Protein AF-A0A1H7T4R5-F1 (afdb_monomer)

Foldseek 3Di:
DKDFDALPDCLLVDPQNVVPVVSSVVQSVQRVDPQKGWIADPVSQWIWIDRAPDAIEIGGHPPDDLVVLLVVLVVVVVVCVVGDHLYYDYPPVNRVSSVVSCCVPPVDDHDYD

Nearest PDB structures (foldseek):
  7n1l-assembly8_O  TM=5.965E-01  e=1.352E-02  Brucella abortus 2308
  1zuw-assembly2_B-2  TM=4.944E-01  e=5.956E+00  Bacillus subtilis
  4dfw-assembly1_A  TM=4.094E-01  e=6.346E+00  Homo sapiens
  8xbd-assembly2_A  TM=2.852E-01  e=2.301E+00  uncultured bacterium
  4j7b-assembly2_E  TM=4.427E-01  e=9.285E+00  Danio rerio

Sequence (113 aa):
MLQKFGVNDQVLRQNMFMADEVQYNLIHRICESERSTCLKASNETMIFAQTEGHNAWLWISKELAAEPKNKLLQELLEFLKGNELPGISGDRKTVEHFVRYTQRLIGLNLSLI

Solvent-accessible surface area (backbone atoms only — not comparable to full-atom values): 6597 Å² total; per-residue (Å²): 110,78,39,79,58,56,78,84,42,65,70,71,70,32,65,88,44,52,74,43,59,73,60,44,58,51,49,49,57,36,47,70,39,94,65,35,52,34,37,27,34,80,83,67,48,31,42,36,37,26,36,79,95,42,57,25,39,41,48,59,50,84,87,60,53,71,69,65,50,51,53,54,52,49,56,49,50,62,70,41,64,93,56,85,73,74,28,63,39,54,52,69,70,48,44,54,50,50,50,59,52,45,42,74,73,65,73,57,91,76,61,83,113

Radius of gyration: 13.08 Å; Cα contacts (8 Å, |Δi|>4): 153; chains: 1; bounding box: 33×27×33 Å

pLDDT: mean 76.87, std 10.76, range [42.16, 89.44]

Secondary structure (DSSP, 8-state):
-EEE--TT-GGGGSHHHHTSHHHHHHHHHHHTSTTEEEEEETTSSEEEEEETTSPEEEEE-TTS-HHHHHHHHHHHHHHHTTS----EEE-HHHHHHHHHHHHHHH---PPP-

Structure (mmCIF, N/CA/C/O backbone):
data_AF-A0A1H7T4R5-F1
#
_entry.id   AF-A0A1H7T4R5-F1
#
loop_
_atom_site.group_PDB
_atom_site.id
_atom_site.type_symbol
_atom_site.label_atom_id
_atom_site.label_alt_id
_atom_site.label_comp_id
_atom_site.label_asym_id
_atom_site.label_entity_id
_atom_site.label_seq_id
_atom_site.pdbx_PDB_ins_code
_atom_site.Cartn_x
_atom_site.Cartn_y
_atom_site.Cartn_z
_atom_site.occupancy
_atom_site.B_iso_or_equiv
_atom_site.auth_seq_id
_atom_site.auth_comp_id
_atom_site.auth_asym_id
_atom_site.auth_atom_id
_atom_site.pdbx_PDB_model_num
ATOM 1 N N . MET A 1 1 ? 4.416 12.697 -0.872 1.00 80.69 1 MET A N 1
ATOM 2 C CA . MET A 1 1 ? 3.119 13.087 -0.282 1.00 80.69 1 MET A CA 1
ATOM 3 C C . MET A 1 1 ? 2.106 11.977 -0.497 1.00 80.69 1 MET A C 1
ATOM 5 O O . MET A 1 1 ? 1.794 11.648 -1.642 1.00 80.69 1 MET A O 1
ATOM 9 N N . LEU A 1 2 ? 1.595 11.419 0.600 1.00 83.62 2 LEU A N 1
ATOM 10 C CA . LEU A 1 2 ? 0.507 10.442 0.597 1.00 83.62 2 LEU A CA 1
ATOM 11 C C . LEU A 1 2 ? -0.854 11.139 0.632 1.00 83.62 2 LEU A C 1
ATOM 13 O O . LEU A 1 2 ? -1.040 12.134 1.330 1.00 83.62 2 LEU A O 1
ATOM 17 N N . GLN A 1 3 ? -1.804 10.608 -0.126 1.00 86.00 3 GLN A N 1
ATOM 18 C CA . GLN A 1 3 ? -3.168 11.109 -0.238 1.00 86.00 3 GLN A CA 1
ATOM 19 C C . GLN A 1 3 ? -4.147 9.972 0.022 1.00 86.00 3 GLN A C 1
ATOM 21 O O . GLN A 1 3 ? -3.916 8.844 -0.404 1.00 86.00 3 GLN A O 1
ATOM 26 N N . LYS A 1 4 ? -5.256 10.261 0.703 1.00 84.94 4 LYS A N 1
ATOM 27 C CA . LYS A 1 4 ? -6.344 9.289 0.837 1.00 84.94 4 LYS A CA 1
ATOM 28 C C . LYS A 1 4 ? -7.057 9.131 -0.502 1.00 84.94 4 LYS A C 1
ATOM 30 O O . LYS A 1 4 ? -7.250 10.117 -1.210 1.00 84.94 4 LYS A O 1
ATOM 35 N N . PHE A 1 5 ? -7.459 7.909 -0.824 1.00 84.19 5 PHE A N 1
ATOM 36 C CA . PHE A 1 5 ? -8.275 7.617 -2.000 1.00 84.19 5 PHE A CA 1
ATOM 37 C C . PHE A 1 5 ? -9.435 6.690 -1.628 1.00 84.19 5 PHE A C 1
ATOM 39 O O . PHE A 1 5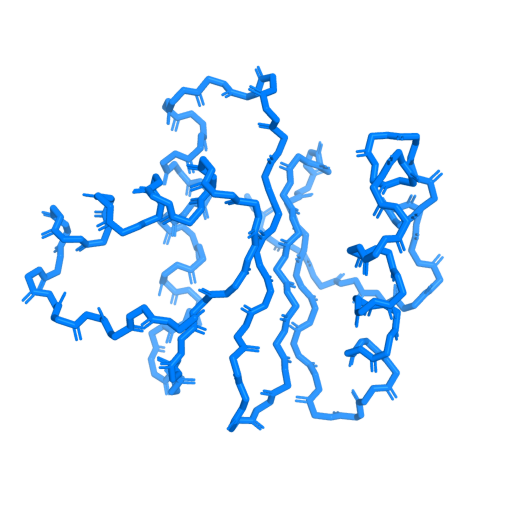 ? -9.423 6.074 -0.564 1.00 84.19 5 PHE A O 1
ATOM 46 N N . GLY A 1 6 ? -10.447 6.619 -2.491 1.00 78.19 6 GLY A N 1
ATOM 47 C CA . GLY A 1 6 ? -11.618 5.759 -2.306 1.00 78.19 6 GLY A CA 1
ATOM 48 C C . GLY A 1 6 ? -11.830 4.795 -3.471 1.00 78.19 6 GLY A C 1
ATOM 49 O O . GLY A 1 6 ? -11.100 4.824 -4.459 1.00 78.19 6 GLY A O 1
ATOM 50 N N . VAL A 1 7 ? -12.883 3.981 -3.380 1.00 71.50 7 VAL A N 1
ATOM 51 C CA . VAL A 1 7 ? -13.231 2.928 -4.361 1.00 71.50 7 VAL A CA 1
ATOM 52 C C . VAL A 1 7 ? -13.381 3.419 -5.810 1.00 71.50 7 VAL A C 1
ATOM 54 O O . VAL A 1 7 ? -13.163 2.662 -6.748 1.00 71.50 7 VAL A O 1
ATOM 57 N N . ASN A 1 8 ? -13.702 4.699 -6.014 1.00 70.62 8 ASN A N 1
ATOM 58 C CA . ASN A 1 8 ? -13.899 5.295 -7.340 1.00 70.62 8 ASN A CA 1
ATOM 59 C C . ASN A 1 8 ? -12.668 6.039 -7.887 1.00 70.62 8 ASN A C 1
ATOM 61 O O . ASN A 1 8 ? -12.772 6.718 -8.909 1.00 70.62 8 ASN A O 1
ATOM 65 N N . ASP A 1 9 ? -11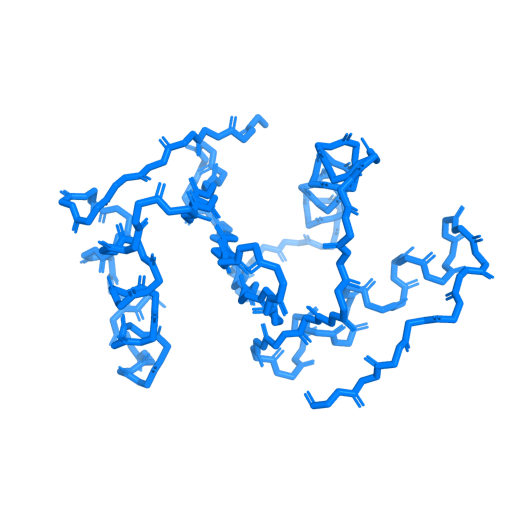.519 5.952 -7.216 1.00 80.44 9 ASP A N 1
ATOM 66 C CA . ASP A 1 9 ? -10.318 6.684 -7.615 1.00 80.44 9 ASP A CA 1
ATOM 67 C C . ASP A 1 9 ? -9.700 6.133 -8.916 1.00 80.44 9 ASP A C 1
ATOM 69 O O . ASP A 1 9 ? -9.706 4.929 -9.186 1.00 80.44 9 ASP A O 1
ATOM 73 N N . GLN A 1 10 ? -9.150 7.031 -9.736 1.00 78.00 10 GLN A N 1
ATOM 74 C CA . GLN A 1 10 ? -8.533 6.693 -11.020 1.00 78.00 10 GLN A CA 1
ATOM 75 C C . GLN A 1 10 ? -7.283 5.819 -10.873 1.00 78.00 10 GLN A C 1
ATOM 77 O O . GLN A 1 10 ? -6.991 5.050 -11.787 1.00 78.00 10 GLN A O 1
ATOM 82 N N . VAL A 1 11 ? -6.595 5.867 -9.726 1.00 74.50 11 VAL A N 1
ATOM 83 C CA . VAL A 1 11 ? -5.415 5.033 -9.448 1.00 74.50 11 VAL A CA 1
ATOM 84 C C . VAL A 1 11 ? -5.734 3.539 -9.578 1.00 74.50 11 VAL A C 1
ATOM 86 O O . VAL A 1 11 ? -4.925 2.769 -10.088 1.00 74.50 11 VAL A O 1
ATOM 89 N N . LEU A 1 12 ? -6.957 3.138 -9.208 1.00 71.38 12 LEU A N 1
ATOM 90 C CA . LEU A 1 12 ? -7.421 1.755 -9.309 1.00 71.38 12 LEU A CA 1
ATOM 91 C C . LEU A 1 12 ? -7.732 1.349 -10.755 1.00 71.38 12 LEU A C 1
ATOM 93 O O . LEU A 1 12 ? -7.797 0.168 -11.063 1.00 71.38 12 LEU A O 1
ATOM 97 N N . ARG A 1 13 ? -7.916 2.309 -11.664 1.00 71.81 13 ARG A N 1
ATOM 98 C CA . ARG A 1 13 ? -8.227 2.055 -13.079 1.00 71.81 13 ARG A CA 1
ATOM 99 C C . ARG A 1 13 ? -6.983 2.040 -13.966 1.00 71.81 13 ARG A C 1
ATOM 101 O O . ARG A 1 13 ? -7.107 1.882 -15.178 1.00 71.81 13 ARG A O 1
ATOM 108 N N . GLN A 1 14 ? -5.793 2.228 -13.399 1.00 71.50 14 GLN A N 1
ATOM 109 C CA . GLN A 1 14 ? -4.559 2.241 -14.174 1.00 71.50 14 GLN A CA 1
ATOM 110 C C . GLN A 1 14 ? -4.175 0.840 -14.639 1.00 71.50 14 GLN A C 1
ATOM 112 O O . GLN A 1 14 ? -4.229 -0.121 -13.875 1.00 71.50 14 GLN A O 1
ATOM 117 N N . ASN A 1 15 ? -3.688 0.739 -15.878 1.00 67.00 15 ASN A N 1
ATOM 118 C CA . ASN A 1 15 ? -3.235 -0.529 -16.458 1.00 67.00 15 ASN A CA 1
ATOM 119 C C . ASN A 1 15 ? -2.141 -1.205 -15.619 1.00 67.00 15 ASN A C 1
ATOM 121 O O . ASN A 1 15 ? -2.115 -2.426 -15.527 1.00 67.00 15 ASN A O 1
ATOM 125 N N . MET A 1 16 ? -1.268 -0.425 -14.970 1.00 66.50 16 MET A N 1
ATOM 126 C CA . MET A 1 16 ? -0.226 -0.957 -14.083 1.00 66.50 16 MET A CA 1
ATOM 127 C C . MET A 1 16 ? -0.791 -1.673 -12.851 1.00 66.50 16 MET A C 1
ATOM 129 O O . MET A 1 16 ? -0.128 -2.553 -12.308 1.00 66.50 16 MET A O 1
ATOM 133 N N . PHE A 1 17 ? -1.997 -1.298 -12.421 1.00 65.12 17 PHE A N 1
ATOM 134 C CA . PHE A 1 17 ? -2.694 -1.894 -11.288 1.00 65.12 17 PHE A CA 1
ATOM 135 C C . PHE A 1 17 ? -3.657 -3.010 -11.733 1.00 65.12 17 PHE A C 1
ATOM 137 O O . PHE A 1 17 ? -3.697 -4.075 -11.127 1.00 65.12 17 PHE A O 1
ATOM 144 N N . MET A 1 18 ? -4.362 -2.809 -12.852 1.00 66.75 18 MET A N 1
ATOM 145 C CA . MET A 1 18 ? -5.263 -3.798 -13.466 1.00 66.75 18 MET A CA 1
ATOM 146 C C . MET A 1 18 ? -4.534 -5.026 -14.030 1.00 66.75 18 MET A C 1
ATOM 148 O O . MET A 1 18 ? -5.143 -6.082 -14.164 1.00 66.75 18 MET A O 1
ATOM 152 N N . ALA A 1 19 ? -3.242 -4.910 -14.355 1.00 64.00 19 ALA A N 1
ATOM 153 C CA . ALA A 1 19 ? -2.444 -6.026 -14.864 1.00 64.00 19 ALA A CA 1
ATOM 154 C C . ALA A 1 19 ? -2.312 -7.195 -13.866 1.00 64.00 19 ALA A C 1
ATOM 156 O O . ALA A 1 19 ? -2.010 -8.310 -14.284 1.00 64.00 19 ALA A O 1
ATOM 157 N N . ASP A 1 20 ? -2.551 -6.956 -12.572 1.00 63.00 20 ASP A N 1
ATOM 158 C CA . ASP A 1 20 ? -2.530 -7.965 -11.513 1.00 63.00 20 ASP A CA 1
ATOM 159 C C . ASP A 1 20 ? -3.944 -8.091 -10.876 1.00 63.00 20 ASP A C 1
ATOM 161 O O . ASP A 1 20 ? -4.209 -7.571 -9.788 1.00 63.00 20 ASP A O 1
ATOM 165 N N . GLU A 1 21 ? -4.867 -8.804 -11.544 1.00 56.97 21 GLU A N 1
ATOM 166 C CA . GLU A 1 21 ? -6.306 -8.918 -11.186 1.00 56.97 21 GLU A CA 1
ATOM 167 C C . GLU A 1 21 ? -6.588 -9.329 -9.724 1.00 56.97 21 GLU A C 1
ATOM 169 O O . GLU A 1 21 ? -7.579 -8.911 -9.119 1.00 56.97 21 GLU A O 1
ATOM 174 N N . VAL A 1 22 ? -5.714 -10.140 -9.120 1.00 63.19 22 VAL A N 1
ATOM 175 C CA . VAL A 1 22 ? -5.860 -10.582 -7.720 1.00 63.19 22 VAL A CA 1
ATOM 176 C C . VAL A 1 22 ? -5.686 -9.411 -6.748 1.00 63.19 22 VAL A C 1
ATOM 178 O O . VAL A 1 22 ? -6.414 -9.307 -5.760 1.00 63.19 22 VAL A O 1
ATOM 181 N N . GLN A 1 23 ? -4.752 -8.505 -7.040 1.00 66.00 23 GLN A N 1
ATOM 182 C CA . GLN A 1 23 ? -4.465 -7.344 -6.195 1.00 66.00 23 GLN A CA 1
ATOM 183 C C . GLN A 1 23 ? -5.586 -6.308 -6.300 1.00 66.00 23 GLN A C 1
ATOM 185 O O . GLN A 1 23 ? -5.981 -5.708 -5.300 1.00 66.00 23 GLN A O 1
ATOM 190 N N . TYR A 1 24 ? -6.149 -6.168 -7.501 1.00 65.62 24 TYR A N 1
ATOM 191 C CA . TYR A 1 24 ? -7.284 -5.297 -7.777 1.00 65.62 24 TYR A CA 1
ATOM 192 C C . TYR A 1 24 ? -8.510 -5.653 -6.927 1.00 65.62 24 TYR A C 1
ATOM 194 O O . TYR A 1 24 ? -9.051 -4.805 -6.213 1.00 65.62 24 TYR A O 1
ATOM 202 N N . ASN A 1 25 ? -8.904 -6.928 -6.933 1.00 68.94 25 ASN A N 1
ATOM 203 C CA . ASN A 1 25 ? -10.086 -7.386 -6.203 1.00 68.94 25 ASN A CA 1
ATOM 204 C C . ASN A 1 25 ? -9.947 -7.226 -4.682 1.00 68.94 25 ASN A C 1
ATOM 206 O O . ASN A 1 25 ? -10.933 -6.954 -3.994 1.00 68.94 25 ASN A O 1
ATOM 210 N N . LEU A 1 26 ? -8.735 -7.383 -4.145 1.00 74.25 26 LEU A N 1
ATOM 211 C CA . LEU A 1 26 ? -8.488 -7.262 -2.710 1.00 74.25 26 LEU A CA 1
ATOM 212 C C . LEU A 1 26 ? -8.520 -5.800 -2.243 1.00 74.25 26 LEU A C 1
ATOM 214 O O . LEU A 1 26 ? -9.156 -5.503 -1.234 1.00 74.25 26 LEU A O 1
ATOM 218 N N . ILE A 1 27 ? -7.907 -4.876 -2.992 1.00 76.38 27 ILE A N 1
ATOM 219 C CA . ILE A 1 27 ? -7.936 -3.448 -2.638 1.00 76.38 27 ILE A CA 1
ATOM 220 C C . ILE A 1 27 ? -9.350 -2.879 -2.753 1.00 76.38 27 ILE A C 1
ATOM 222 O O . ILE A 1 27 ? -9.753 -2.111 -1.882 1.00 76.38 27 ILE A O 1
ATOM 226 N N . HIS A 1 28 ? -10.127 -3.295 -3.760 1.00 72.25 28 HIS A N 1
ATOM 227 C CA . HIS A 1 28 ? -11.525 -2.876 -3.879 1.00 72.25 28 HIS A CA 1
ATOM 228 C C . HIS A 1 28 ? -12.328 -3.258 -2.626 1.00 72.25 28 HIS A C 1
ATOM 230 O O . HIS A 1 28 ? -13.022 -2.417 -2.062 1.00 72.25 28 HIS A O 1
ATOM 236 N N . ARG A 1 29 ? -12.151 -4.489 -2.120 1.00 72.31 29 ARG A N 1
ATOM 237 C CA . ARG A 1 29 ? -12.802 -4.957 -0.882 1.00 72.31 29 ARG A CA 1
ATOM 238 C C . ARG A 1 29 ? -12.329 -4.224 0.368 1.00 72.31 29 ARG A C 1
ATOM 240 O O . ARG A 1 29 ? -13.142 -3.938 1.240 1.00 72.31 29 ARG A O 1
ATOM 247 N N . ILE A 1 30 ? -11.031 -3.932 0.479 1.00 77.25 30 ILE A N 1
ATOM 248 C CA . ILE A 1 30 ? -10.511 -3.175 1.624 1.00 77.25 30 ILE A CA 1
ATOM 249 C C . ILE A 1 30 ? -11.124 -1.778 1.625 1.00 77.25 30 ILE A C 1
ATOM 251 O O . ILE A 1 30 ? -11.667 -1.379 2.646 1.00 77.25 30 ILE A O 1
ATOM 255 N N . CYS A 1 31 ? -11.108 -1.065 0.496 1.00 76.19 31 CYS A N 1
ATOM 256 C CA . CYS A 1 31 ? -11.619 0.306 0.442 1.00 76.19 31 CYS A CA 1
ATOM 257 C C . CYS A 1 31 ? -13.153 0.413 0.566 1.00 76.19 31 CYS A C 1
ATOM 259 O O . CYS A 1 31 ? -13.653 1.506 0.822 1.00 76.19 31 CYS A O 1
ATOM 261 N N . GLU A 1 32 ? -13.903 -0.685 0.420 1.00 75.00 32 GLU A N 1
ATOM 262 C CA . GLU A 1 32 ? -15.337 -0.749 0.754 1.00 75.00 32 GLU A CA 1
ATOM 263 C C . GLU A 1 32 ? -15.607 -0.811 2.269 1.00 75.00 32 GLU A C 1
ATOM 265 O O . GLU A 1 32 ? -16.721 -0.535 2.708 1.00 75.00 32 GLU A O 1
ATOM 270 N N . SER A 1 33 ? -14.607 -1.158 3.085 1.00 74.12 33 SER A N 1
ATOM 271 C CA . SER A 1 33 ? -14.753 -1.231 4.541 1.00 74.12 33 SER A CA 1
ATOM 272 C C . SER A 1 33 ? -14.692 0.154 5.189 1.00 74.12 33 SER A C 1
ATOM 274 O O . SER A 1 33 ? -13.758 0.923 4.955 1.00 74.12 33 SER A O 1
ATOM 276 N N . GLU A 1 34 ? -15.640 0.456 6.082 1.00 66.69 34 GLU A N 1
ATOM 277 C CA . GLU A 1 34 ? -15.721 1.743 6.797 1.00 66.69 34 GLU A CA 1
ATOM 278 C C . GLU A 1 34 ? -14.514 2.022 7.712 1.00 66.69 34 GLU A C 1
ATOM 280 O O . GLU A 1 34 ? -14.228 3.175 8.027 1.0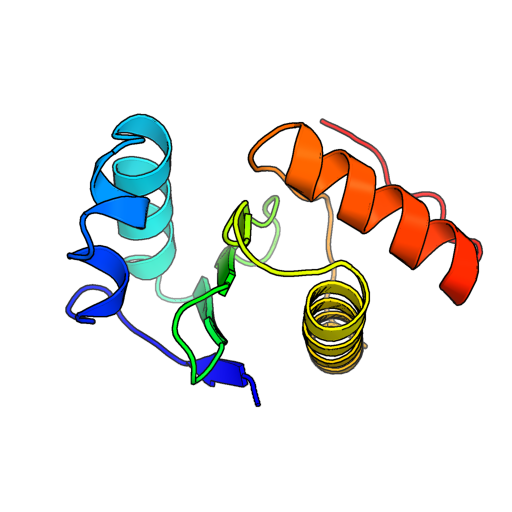0 66.69 34 GLU A O 1
ATOM 285 N N . ARG A 1 35 ? -13.776 0.978 8.119 1.00 74.56 35 ARG A N 1
ATOM 286 C CA . ARG A 1 35 ? -12.552 1.080 8.940 1.00 74.56 35 ARG A CA 1
ATOM 287 C C . ARG A 1 35 ? -11.273 0.913 8.123 1.00 74.56 35 ARG A C 1
ATOM 289 O O . ARG A 1 35 ? -10.239 0.492 8.647 1.00 74.56 35 ARG A O 1
ATOM 296 N N . SER A 1 36 ? -11.346 1.171 6.820 1.00 81.56 36 SER A N 1
ATOM 297 C CA . SER A 1 36 ? -10.187 1.064 5.946 1.00 81.56 36 SER A CA 1
ATOM 298 C C . SER A 1 36 ? -9.393 2.361 5.852 1.00 81.56 36 SER A C 1
ATOM 300 O O . SER A 1 36 ? -9.924 3.469 5.796 1.00 81.56 36 SER A O 1
ATOM 302 N N . THR A 1 37 ? -8.077 2.208 5.810 1.00 84.81 37 THR A N 1
ATOM 303 C CA . THR A 1 37 ? -7.131 3.260 5.470 1.00 84.81 37 THR A CA 1
ATOM 304 C C . THR A 1 37 ? -6.575 2.955 4.086 1.00 84.81 37 THR A C 1
ATOM 306 O O . THR A 1 37 ? -5.704 2.100 3.937 1.00 84.81 37 THR A O 1
ATOM 309 N N . CYS A 1 38 ? -7.084 3.665 3.079 1.00 88.19 38 CYS A N 1
ATOM 310 C CA . CYS A 1 38 ? -6.602 3.615 1.701 1.00 88.19 38 CYS A CA 1
ATOM 311 C C . CYS A 1 38 ? -5.782 4.883 1.392 1.00 88.19 38 CYS A C 1
ATOM 313 O O . CYS A 1 38 ? -6.307 5.999 1.400 1.00 88.19 38 CYS A O 1
ATOM 315 N N . LEU A 1 39 ? -4.479 4.716 1.149 1.00 87.81 39 LEU A N 1
ATOM 316 C CA . LEU A 1 39 ? -3.513 5.770 0.831 1.00 87.81 39 LEU A CA 1
ATOM 317 C C . LEU A 1 39 ? -2.833 5.508 -0.511 1.00 87.81 39 LEU A C 1
ATOM 319 O O . LEU A 1 39 ? -2.401 4.395 -0.794 1.00 87.81 39 LEU A O 1
ATOM 323 N N . LYS A 1 40 ? -2.660 6.551 -1.313 1.00 89.44 40 LYS A N 1
ATOM 324 C CA . LYS A 1 40 ? -1.883 6.521 -2.548 1.00 89.44 40 LYS A CA 1
ATOM 325 C C . LYS A 1 40 ? -0.784 7.568 -2.517 1.00 89.44 40 LYS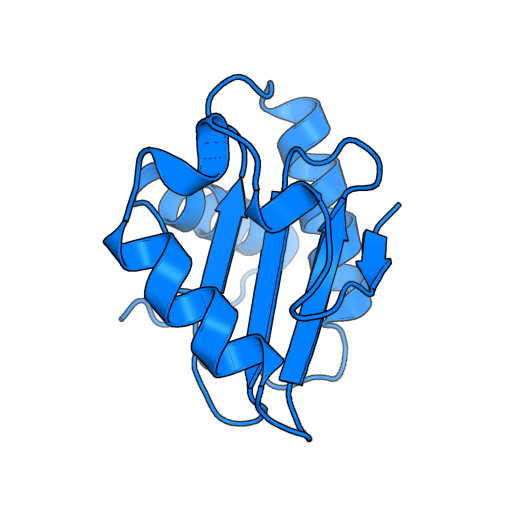 A C 1
ATOM 327 O O . LYS A 1 40 ? -0.931 8.619 -1.893 1.00 89.44 40 LYS A O 1
ATOM 332 N N . ALA A 1 41 ? 0.313 7.306 -3.213 1.00 87.56 41 ALA A N 1
ATOM 333 C CA . ALA A 1 41 ? 1.265 8.362 -3.521 1.00 87.56 41 ALA A CA 1
ATOM 334 C C . ALA A 1 41 ? 0.659 9.317 -4.560 1.00 87.56 41 ALA A C 1
ATOM 336 O O . ALA A 1 41 ? -0.051 8.889 -5.466 1.00 87.56 41 ALA A O 1
ATOM 337 N N . SER A 1 42 ? 0.954 10.612 -4.455 1.00 83.00 42 SER A N 1
ATOM 338 C CA . SER A 1 42 ? 0.439 11.635 -5.378 1.00 83.00 42 SER A CA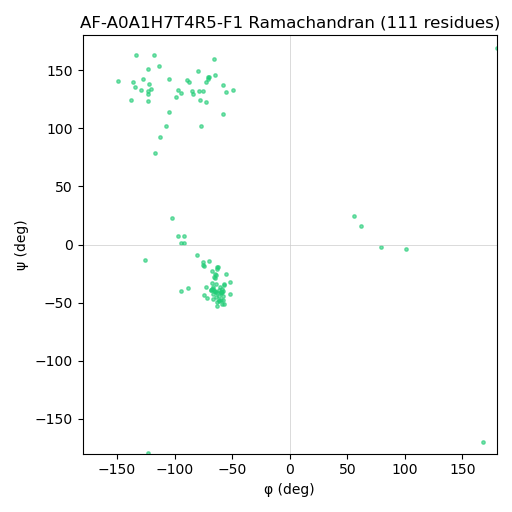 1
ATOM 339 C C . SER A 1 42 ? 0.902 11.464 -6.831 1.00 83.00 42 SER A C 1
ATOM 341 O O . SER A 1 42 ? 0.296 12.016 -7.739 1.00 83.00 42 SER A O 1
ATOM 343 N N . ASN A 1 43 ? 1.977 10.709 -7.056 1.00 83.12 43 ASN A N 1
ATOM 344 C CA . ASN A 1 43 ? 2.444 10.296 -8.381 1.00 83.12 43 ASN A CA 1
ATOM 345 C C . ASN A 1 43 ? 1.867 8.938 -8.822 1.00 83.12 43 ASN A C 1
ATOM 347 O O . ASN A 1 43 ? 2.333 8.382 -9.809 1.00 83.12 43 ASN A O 1
ATOM 351 N N . GLU A 1 44 ? 0.923 8.378 -8.061 1.00 82.81 44 GLU A N 1
ATOM 352 C CA . GLU A 1 44 ? 0.208 7.133 -8.362 1.00 82.81 44 GLU A CA 1
ATOM 353 C C . GLU A 1 44 ? 1.111 5.891 -8.459 1.00 82.81 44 GLU A C 1
ATOM 355 O O . GLU A 1 44 ? 0.690 4.828 -8.897 1.00 82.81 44 GLU A O 1
ATOM 360 N N . THR A 1 45 ? 2.351 5.976 -7.959 1.00 84.44 45 THR A N 1
ATOM 361 C CA . THR A 1 45 ? 3.314 4.862 -7.999 1.00 84.44 45 THR A CA 1
ATOM 362 C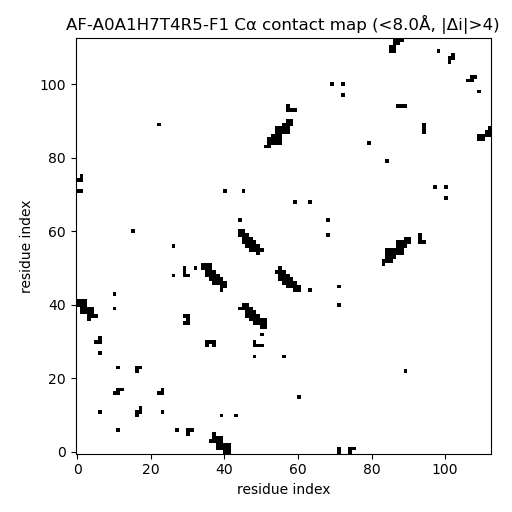 C . THR A 1 45 ? 3.288 3.968 -6.763 1.00 84.44 45 THR A C 1
ATOM 364 O O . THR A 1 45 ? 4.129 3.079 -6.647 1.00 84.44 45 THR A O 1
ATOM 367 N N . MET A 1 46 ? 2.408 4.231 -5.798 1.00 87.50 46 MET A N 1
ATOM 368 C CA . MET A 1 46 ? 2.243 3.405 -4.603 1.00 87.50 46 MET A CA 1
ATOM 369 C C . MET A 1 46 ? 0.802 3.451 -4.123 1.00 87.50 46 MET A C 1
ATOM 371 O O . MET A 1 46 ? 0.189 4.519 -4.109 1.00 87.50 46 MET A O 1
ATOM 375 N N . ILE A 1 47 ? 0.318 2.300 -3.672 1.00 87.44 47 ILE A N 1
ATOM 376 C CA . ILE A 1 47 ? -0.968 2.127 -3.012 1.00 87.44 47 ILE A CA 1
ATOM 377 C C . ILE A 1 47 ? -0.727 1.362 -1.713 1.00 87.44 47 ILE A C 1
ATOM 379 O O . ILE A 1 47 ? -0.047 0.338 -1.695 1.00 87.44 47 ILE A O 1
ATOM 383 N N . PHE A 1 48 ? -1.311 1.859 -0.635 1.00 87.69 48 PHE A N 1
ATOM 384 C CA . PHE A 1 48 ? -1.407 1.198 0.651 1.00 87.69 48 PHE A CA 1
ATOM 385 C C . PHE A 1 48 ? -2.882 1.098 1.023 1.00 87.69 48 PHE A C 1
ATOM 387 O O . PHE A 1 48 ? -3.602 2.093 0.970 1.00 87.69 48 PHE A O 1
ATOM 394 N N . ALA A 1 49 ? -3.335 -0.090 1.394 1.00 87.44 49 ALA A N 1
ATOM 395 C CA . ALA A 1 49 ? -4.706 -0.316 1.821 1.00 87.44 49 ALA A CA 1
ATOM 396 C C . ALA A 1 49 ? -4.702 -1.235 3.037 1.00 87.44 49 ALA A C 1
ATOM 398 O O . ALA A 1 49 ? -4.167 -2.335 2.977 1.00 87.44 49 ALA A O 1
ATOM 399 N N . GLN A 1 50 ? -5.300 -0.809 4.141 1.00 86.81 50 GLN A N 1
ATOM 400 C CA . GLN A 1 50 ? -5.389 -1.618 5.353 1.00 86.81 50 GLN A CA 1
ATOM 401 C C . GLN A 1 50 ? -6.790 -1.528 5.934 1.00 86.81 50 GLN A C 1
ATOM 403 O O . GLN A 1 50 ? -7.356 -0.443 5.996 1.00 86.81 50 GLN A O 1
ATOM 408 N N . THR A 1 51 ? -7.325 -2.642 6.420 1.00 83.81 51 THR A N 1
ATOM 409 C CA . THR A 1 51 ? -8.428 -2.626 7.384 1.00 83.81 51 THR A CA 1
ATOM 410 C C . THR A 1 51 ? -7.837 -2.781 8.780 1.00 83.81 51 THR A C 1
ATOM 412 O O . THR A 1 51 ? -6.976 -3.636 8.985 1.00 83.81 51 THR A O 1
ATOM 415 N N . GLU A 1 52 ? -8.262 -1.947 9.727 1.00 79.81 52 GLU A N 1
ATOM 416 C CA . GLU A 1 52 ? -7.807 -2.014 11.122 1.00 79.81 52 GLU A CA 1
ATOM 417 C C . GLU A 1 52 ? -7.891 -3.451 11.680 1.00 79.81 52 GLU A C 1
ATOM 419 O O . GLU A 1 52 ? -8.889 -4.142 11.475 1.00 79.81 52 GLU A O 1
ATOM 424 N N . GLY A 1 53 ? -6.828 -3.922 12.341 1.00 74.50 53 GLY A N 1
ATOM 425 C CA . GLY A 1 53 ? -6.732 -5.294 12.864 1.00 74.50 53 GLY A CA 1
ATOM 426 C C . GLY A 1 53 ? -6.383 -6.378 11.831 1.00 74.50 53 GLY A C 1
ATOM 427 O O . GLY A 1 53 ? -6.215 -7.537 12.204 1.00 74.50 53 GLY A O 1
ATOM 428 N N . HIS A 1 54 ? -6.229 -6.027 10.550 1.00 79.56 54 HIS A N 1
ATOM 429 C CA . HIS A 1 54 ? -5.828 -6.945 9.481 1.00 79.56 54 HIS A CA 1
ATOM 430 C C . HIS A 1 54 ? -4.500 -6.535 8.833 1.00 79.56 54 HIS A C 1
ATOM 432 O O . HIS A 1 54 ? -4.031 -5.399 8.968 1.00 79.56 54 HIS A O 1
ATOM 438 N N . ASN A 1 55 ? -3.893 -7.481 8.108 1.00 82.06 55 ASN A N 1
ATOM 439 C CA . ASN A 1 55 ? -2.695 -7.229 7.313 1.00 82.06 55 ASN A CA 1
ATOM 440 C C . ASN A 1 55 ? -2.964 -6.130 6.284 1.00 82.06 55 ASN A C 1
ATOM 442 O O . ASN A 1 55 ? -4.002 -6.120 5.618 1.00 82.06 55 ASN A O 1
ATOM 446 N N . ALA A 1 56 ? -2.007 -5.222 6.141 1.00 85.38 56 ALA A N 1
ATOM 447 C CA . ALA A 1 56 ? -2.070 -4.200 5.117 1.00 85.38 56 ALA A CA 1
ATOM 448 C C . ALA A 1 56 ? -1.635 -4.760 3.763 1.00 85.38 56 ALA A C 1
ATOM 450 O O . ALA A 1 56 ? -0.761 -5.619 3.672 1.00 85.38 56 ALA A O 1
ATOM 451 N N . TRP A 1 57 ? -2.205 -4.217 2.700 1.00 86.62 57 TRP A N 1
ATOM 452 C CA . TRP A 1 57 ? -1.772 -4.436 1.337 1.00 86.62 57 TRP A CA 1
ATOM 453 C C . TRP A 1 57 ? -0.894 -3.277 0.872 1.00 86.62 57 TRP A C 1
ATOM 455 O O . TRP A 1 57 ? -1.306 -2.118 0.950 1.00 86.62 57 TRP A O 1
ATOM 465 N N . LEU A 1 58 ? 0.297 -3.585 0.361 1.00 87.06 58 LEU A N 1
ATOM 466 C CA . LEU A 1 58 ? 1.231 -2.609 -0.189 1.00 87.06 58 LEU A CA 1
ATOM 467 C C . LEU A 1 58 ? 1.584 -2.966 -1.633 1.00 87.06 58 LEU A C 1
ATOM 469 O O . LEU A 1 58 ? 2.131 -4.031 -1.919 1.00 87.06 58 LEU A O 1
ATOM 473 N N . TRP A 1 59 ? 1.336 -2.022 -2.531 1.00 86.19 59 TRP A N 1
ATOM 474 C CA . TRP A 1 59 ? 1.763 -2.078 -3.921 1.00 86.19 59 TRP A CA 1
ATOM 475 C C . TRP A 1 59 ? 2.651 -0.880 -4.234 1.00 86.19 59 TRP A C 1
ATOM 477 O O . TRP A 1 59 ? 2.317 0.252 -3.887 1.00 86.19 59 TRP A O 1
ATOM 487 N N . ILE A 1 60 ? 3.776 -1.118 -4.905 1.00 85.19 60 ILE A N 1
ATOM 488 C CA . ILE A 1 60 ? 4.681 -0.071 -5.382 1.00 85.19 60 ILE A CA 1
ATOM 489 C C . ILE A 1 60 ? 5.066 -0.390 -6.823 1.00 85.19 60 ILE A C 1
ATOM 491 O O . ILE A 1 60 ? 5.434 -1.521 -7.143 1.00 85.19 60 ILE A O 1
ATOM 495 N N . SER A 1 61 ? 5.055 0.622 -7.690 1.00 83.38 61 SER A N 1
ATOM 496 C CA . SER A 1 61 ? 5.470 0.462 -9.080 1.00 83.38 61 SER A CA 1
ATOM 497 C C . SER A 1 61 ? 6.887 -0.115 -9.180 1.00 83.38 61 SER A C 1
ATOM 499 O O . SER A 1 61 ? 7.854 0.352 -8.557 1.00 83.38 61 SER A O 1
ATOM 501 N N . LYS A 1 62 ? 7.023 -1.148 -10.015 1.00 78.25 62 LYS A N 1
ATOM 502 C CA . LYS A 1 62 ? 8.295 -1.834 -10.279 1.00 78.25 62 LYS A CA 1
ATOM 503 C C . LYS A 1 62 ? 9.300 -0.904 -10.965 1.00 78.25 62 LYS A C 1
ATOM 505 O O . LYS A 1 62 ? 10.494 -1.050 -10.719 1.00 78.25 62 LYS A O 1
ATOM 510 N N . GLU A 1 63 ? 8.812 0.072 -11.727 1.00 80.94 63 GLU A N 1
ATOM 511 C CA . GLU A 1 63 ? 9.601 1.050 -12.487 1.00 80.94 63 GLU A CA 1
ATOM 512 C C . GLU A 1 63 ? 10.222 2.142 -11.606 1.00 80.94 63 GLU A C 1
ATOM 514 O O . GLU A 1 63 ? 11.145 2.840 -12.022 1.00 80.94 63 GLU A O 1
ATOM 519 N N . LEU A 1 64 ? 9.754 2.282 -10.362 1.00 82.56 64 LEU A N 1
ATOM 520 C CA . LEU A 1 64 ? 10.254 3.310 -9.464 1.00 82.56 64 LEU A CA 1
ATOM 521 C C . LEU A 1 64 ? 11.650 2.937 -8.918 1.00 82.56 64 LEU A C 1
ATOM 523 O O . LEU A 1 64 ? 11.880 1.822 -8.434 1.00 82.56 64 LEU A O 1
ATOM 527 N N . ALA A 1 65 ? 12.589 3.885 -8.979 1.00 83.38 65 ALA A N 1
ATOM 528 C CA . ALA A 1 65 ? 13.944 3.720 -8.453 1.00 83.38 65 ALA A CA 1
ATOM 529 C C . ALA A 1 65 ? 13.960 3.565 -6.916 1.00 83.38 65 ALA A C 1
ATOM 531 O O . ALA A 1 65 ? 13.020 3.961 -6.225 1.00 83.38 65 ALA A O 1
ATOM 532 N N . ALA A 1 66 ? 15.047 3.011 -6.368 1.00 80.12 66 ALA A N 1
ATOM 533 C CA . ALA A 1 66 ? 15.159 2.710 -4.937 1.00 80.12 66 ALA A CA 1
ATOM 534 C C . ALA A 1 66 ? 15.022 3.952 -4.033 1.00 80.12 66 ALA A C 1
ATOM 536 O O . ALA A 1 66 ? 14.336 3.892 -3.018 1.00 80.12 66 ALA A O 1
ATOM 537 N N . GLU A 1 67 ? 15.615 5.084 -4.415 1.00 84.25 67 GLU A N 1
ATOM 538 C CA . GLU A 1 67 ? 15.567 6.326 -3.628 1.00 84.25 67 GLU A CA 1
ATOM 539 C C . GLU A 1 67 ? 14.139 6.896 -3.478 1.00 84.25 67 GLU A C 1
ATOM 541 O O . GLU A 1 67 ? 13.683 7.085 -2.348 1.00 84.25 67 GLU A O 1
ATOM 546 N N . PRO A 1 68 ? 13.364 7.110 -4.562 1.00 85.50 68 PRO A N 1
ATOM 547 C CA . PRO A 1 68 ? 11.956 7.487 -4.440 1.00 85.50 68 PRO A CA 1
ATOM 548 C C . PRO A 1 68 ? 11.110 6.463 -3.671 1.00 85.50 68 PRO A C 1
ATOM 550 O O . PRO A 1 68 ? 10.258 6.866 -2.882 1.00 85.50 68 PRO A O 1
ATOM 553 N N . LYS A 1 69 ? 11.361 5.154 -3.849 1.00 86.19 69 LYS A N 1
ATOM 554 C CA . LYS A 1 69 ? 10.684 4.098 -3.073 1.00 86.19 69 LYS A CA 1
ATOM 555 C C . LYS A 1 69 ? 10.907 4.282 -1.577 1.00 86.19 69 LYS A C 1
ATOM 557 O O . LYS A 1 69 ? 9.950 4.265 -0.813 1.00 86.19 69 LYS A O 1
ATOM 562 N N . ASN A 1 70 ? 12.152 4.505 -1.169 1.00 86.88 70 ASN A N 1
ATOM 563 C CA . ASN A 1 70 ? 12.511 4.702 0.232 1.00 86.88 70 ASN A CA 1
ATOM 564 C C . ASN A 1 70 ? 11.792 5.915 0.837 1.00 86.88 70 ASN A C 1
ATOM 566 O O . ASN A 1 70 ? 11.259 5.811 1.934 1.00 86.88 70 ASN A O 1
ATOM 570 N N . LYS A 1 71 ? 11.698 7.033 0.105 1.00 87.38 71 LYS A N 1
ATOM 571 C CA . LYS A 1 71 ? 10.951 8.215 0.569 1.00 87.38 71 LYS A CA 1
ATOM 572 C C . LYS A 1 71 ? 9.468 7.918 0.792 1.00 87.38 71 LYS A C 1
ATOM 574 O O . LYS A 1 71 ? 8.922 8.309 1.817 1.00 87.38 71 LYS A O 1
ATOM 579 N N . LEU A 1 72 ? 8.829 7.199 -0.134 1.00 87.62 72 LEU A N 1
ATOM 580 C CA . LEU A 1 72 ? 7.423 6.804 0.011 1.00 87.62 72 LEU A CA 1
ATOM 581 C C . LEU A 1 72 ? 7.211 5.883 1.217 1.00 87.62 72 LEU A C 1
ATOM 583 O O . LEU A 1 72 ? 6.255 6.063 1.967 1.00 87.62 72 LEU A O 1
ATOM 587 N N . LEU A 1 73 ? 8.123 4.931 1.427 1.00 87.00 73 LEU A N 1
ATOM 588 C CA . LEU A 1 73 ? 8.086 4.050 2.590 1.00 87.00 73 LEU A CA 1
ATOM 589 C C . LEU A 1 73 ? 8.296 4.808 3.897 1.00 87.00 73 LEU A C 1
ATOM 591 O O . LEU A 1 73 ? 7.617 4.521 4.875 1.00 87.00 73 LEU A O 1
ATOM 595 N N . GLN A 1 74 ? 9.200 5.784 3.921 1.00 86.69 74 GLN A N 1
ATOM 596 C CA . GLN A 1 74 ? 9.408 6.628 5.091 1.00 86.69 74 GLN A CA 1
ATOM 597 C C . GLN A 1 74 ? 8.142 7.414 5.439 1.00 86.69 74 GLN A C 1
ATOM 599 O O . GLN A 1 74 ? 7.710 7.382 6.586 1.00 86.69 74 GLN A O 1
ATOM 604 N N . GLU A 1 75 ? 7.517 8.068 4.455 1.00 87.56 75 GLU A N 1
ATOM 605 C CA . GLU A 1 75 ? 6.247 8.778 4.658 1.00 87.56 75 GLU A CA 1
ATOM 606 C C . GLU A 1 75 ? 5.146 7.837 5.172 1.00 87.56 75 GLU A C 1
ATOM 608 O O . GLU A 1 75 ? 4.382 8.210 6.062 1.00 87.56 75 GLU A O 1
ATOM 613 N N . LEU A 1 76 ? 5.085 6.608 4.647 1.00 86.06 76 LEU A N 1
ATOM 614 C CA . LEU A 1 76 ? 4.134 5.595 5.100 1.00 86.06 76 LEU A CA 1
ATOM 615 C C . LEU A 1 76 ? 4.394 5.189 6.554 1.00 86.06 76 LEU A C 1
ATOM 617 O O . LEU A 1 76 ? 3.457 5.115 7.339 1.00 86.06 76 LEU A O 1
ATOM 621 N N . LEU A 1 77 ? 5.650 4.958 6.936 1.00 83.75 77 LEU A N 1
ATOM 622 C CA . LEU A 1 77 ? 6.008 4.601 8.310 1.00 83.75 77 LEU A CA 1
ATOM 623 C C . LEU A 1 77 ? 5.696 5.727 9.294 1.00 83.75 77 LEU A C 1
ATOM 625 O O . LEU A 1 77 ? 5.182 5.450 10.371 1.00 83.75 77 LEU A O 1
ATOM 629 N N . GLU A 1 78 ? 5.958 6.981 8.925 1.00 84.00 78 GLU A N 1
ATOM 630 C CA . GLU A 1 78 ? 5.568 8.140 9.736 1.00 84.00 78 GLU A CA 1
ATOM 631 C C . GLU A 1 78 ? 4.045 8.225 9.900 1.00 84.00 78 GLU A C 1
ATOM 633 O O . GLU A 1 78 ? 3.573 8.510 10.996 1.00 84.00 78 GLU A O 1
ATOM 638 N N . PHE A 1 79 ? 3.267 7.917 8.855 1.00 82.88 79 PHE A N 1
ATOM 639 C CA . PHE A 1 79 ? 1.805 7.845 8.951 1.00 82.88 79 PHE A CA 1
ATOM 640 C C . PHE A 1 79 ? 1.330 6.692 9.850 1.00 82.88 79 PHE A C 1
ATOM 642 O O . PHE A 1 79 ? 0.338 6.815 10.566 1.00 82.88 79 PHE A O 1
ATOM 649 N N . LEU A 1 80 ? 2.032 5.560 9.815 1.00 78.00 80 LEU A N 1
ATOM 650 C CA . LEU A 1 80 ? 1.714 4.382 10.618 1.00 78.00 80 LEU A CA 1
ATOM 651 C C . LEU A 1 80 ? 2.215 4.478 12.064 1.00 78.00 80 LEU A C 1
ATOM 653 O O . LEU A 1 80 ? 1.834 3.638 12.877 1.00 78.00 80 LEU A O 1
ATOM 657 N N . LYS A 1 81 ? 3.029 5.482 12.427 1.00 74.00 81 LYS A N 1
ATOM 658 C CA . LYS A 1 81 ? 3.453 5.685 13.820 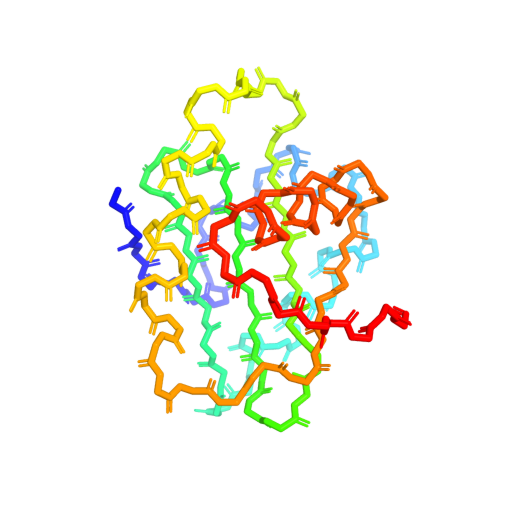1.00 74.00 81 LYS A CA 1
ATOM 659 C C . LYS A 1 81 ? 2.227 5.866 14.717 1.00 74.00 81 LYS A C 1
ATOM 661 O O . LYS A 1 81 ? 1.535 6.875 14.643 1.00 74.00 81 LYS A O 1
ATOM 666 N N . GLY A 1 82 ? 2.000 4.885 15.590 1.00 66.94 82 GLY A N 1
ATOM 667 C CA . GLY A 1 82 ? 0.868 4.853 16.519 1.00 66.94 82 GLY A CA 1
ATOM 668 C C . GLY A 1 82 ? -0.293 3.948 16.093 1.00 66.94 82 GLY A C 1
ATOM 669 O O . GLY A 1 82 ? -1.212 3.777 16.88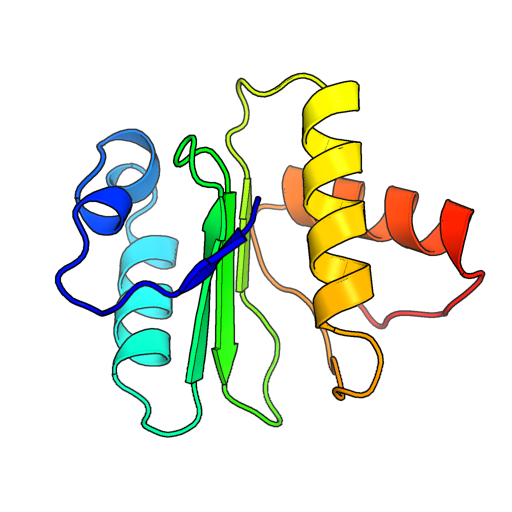5 1.00 66.94 82 GLY A O 1
ATOM 670 N N . ASN A 1 83 ? -0.239 3.339 14.904 1.00 68.56 83 ASN A N 1
ATOM 671 C CA . ASN A 1 83 ? -1.206 2.340 14.443 1.00 68.56 83 ASN A CA 1
ATOM 672 C C . ASN A 1 83 ? -0.599 0.931 14.509 1.00 68.56 83 ASN A C 1
ATOM 674 O O . ASN A 1 83 ? 0.579 0.737 14.198 1.00 68.56 83 ASN A O 1
ATOM 678 N N . GLU A 1 84 ? -1.401 -0.068 14.884 1.00 63.78 84 GLU A N 1
ATOM 679 C CA . GLU A 1 84 ? -0.968 -1.464 14.830 1.00 63.78 84 GLU A CA 1
ATOM 680 C C . GLU A 1 84 ? -0.901 -1.947 13.376 1.00 63.78 84 GLU A C 1
ATOM 682 O O . GLU A 1 84 ? -1.883 -1.922 12.627 1.00 63.78 84 GLU A O 1
ATOM 687 N N . LEU A 1 85 ? 0.284 -2.409 12.977 1.00 74.44 85 LEU A N 1
ATOM 688 C CA . LEU A 1 85 ? 0.513 -3.050 11.690 1.00 74.44 85 LEU A CA 1
ATOM 689 C C . LEU A 1 85 ? 0.844 -4.531 11.934 1.00 74.44 85 LEU A C 1
ATOM 691 O O . LEU A 1 85 ? 2.013 -4.855 12.151 1.00 74.44 85 LEU A O 1
ATOM 695 N N . PRO A 1 86 ? -0.155 -5.433 11.908 1.00 73.12 86 PRO A N 1
ATOM 696 C CA . PRO A 1 86 ? 0.070 -6.855 12.177 1.00 73.12 86 PRO A CA 1
ATOM 697 C C . PRO A 1 86 ? 0.944 -7.525 11.105 1.00 73.12 86 PRO A C 1
ATOM 699 O O . PRO A 1 86 ? 1.678 -8.462 11.407 1.00 73.12 86 PRO A O 1
ATOM 702 N N . GLY A 1 87 ? 0.913 -7.016 9.869 1.00 79.75 87 GLY A N 1
ATOM 703 C CA . GLY A 1 87 ? 1.728 -7.497 8.757 1.00 79.75 87 GLY A CA 1
ATOM 704 C C . GLY A 1 87 ? 1.473 -6.718 7.466 1.00 79.75 87 GLY A C 1
ATOM 705 O O . GLY A 1 87 ? 0.515 -5.945 7.375 1.00 79.75 87 GLY A O 1
ATOM 706 N N . ILE A 1 88 ? 2.331 -6.930 6.463 1.00 82.56 88 ILE A N 1
ATOM 707 C CA . ILE A 1 88 ? 2.156 -6.416 5.098 1.00 82.56 88 ILE A CA 1
ATOM 708 C C . ILE A 1 88 ? 2.177 -7.570 4.104 1.00 82.56 88 ILE A C 1
ATOM 710 O O . ILE A 1 88 ? 3.095 -8.387 4.101 1.00 82.56 88 ILE A O 1
ATOM 714 N N . SER A 1 89 ? 1.193 -7.561 3.217 1.00 83.75 89 SER A N 1
ATOM 715 C CA . SER A 1 89 ? 1.094 -8.413 2.042 1.00 83.75 89 SER A CA 1
ATOM 716 C C . SER A 1 89 ? 1.199 -7.555 0.778 1.00 83.75 89 SER A C 1
ATOM 718 O O . SER A 1 89 ? 0.901 -6.361 0.780 1.00 83.75 89 SER A O 1
ATOM 720 N N . GLY A 1 90 ? 1.665 -8.147 -0.312 1.00 82.31 90 GLY A N 1
ATOM 721 C CA . GLY A 1 90 ? 1.918 -7.441 -1.563 1.00 82.31 90 GLY A CA 1
ATOM 722 C C . GLY A 1 90 ? 2.715 -8.313 -2.518 1.00 82.31 90 GLY A C 1
ATOM 723 O O . GLY A 1 90 ? 2.936 -9.499 -2.258 1.00 82.31 90 GLY A O 1
ATOM 724 N N . ASP A 1 91 ? 3.197 -7.737 -3.617 1.00 81.19 91 ASP A N 1
ATOM 725 C CA . ASP A 1 91 ? 4.134 -8.469 -4.462 1.00 81.19 91 ASP A CA 1
ATOM 726 C C . ASP A 1 91 ? 5.446 -8.744 -3.709 1.00 81.19 91 ASP A C 1
ATOM 728 O O . ASP A 1 91 ? 5.918 -7.926 -2.912 1.00 81.19 91 ASP A O 1
ATOM 732 N N . ARG A 1 92 ? 6.068 -9.893 -3.997 1.00 79.31 92 ARG A N 1
ATOM 733 C CA . ARG A 1 92 ? 7.268 -10.350 -3.284 1.00 79.31 92 ARG A CA 1
ATOM 734 C C . ARG A 1 92 ? 8.374 -9.291 -3.239 1.00 79.31 92 ARG A C 1
ATOM 736 O O . ARG A 1 92 ? 8.992 -9.107 -2.197 1.00 79.31 92 ARG A O 1
ATOM 743 N N . LYS A 1 93 ? 8.633 -8.584 -4.347 1.00 81.75 93 LYS A N 1
ATOM 744 C CA . LYS A 1 93 ? 9.725 -7.597 -4.404 1.00 81.75 93 LYS A CA 1
ATOM 745 C C . LYS A 1 93 ? 9.420 -6.386 -3.527 1.00 81.75 93 LYS A C 1
ATOM 747 O O . LYS A 1 93 ? 10.331 -5.877 -2.877 1.00 81.75 93 LYS A O 1
ATOM 752 N N . THR A 1 94 ? 8.168 -5.938 -3.505 1.00 84.19 94 THR A N 1
ATOM 753 C CA . THR A 1 94 ? 7.715 -4.835 -2.653 1.00 84.19 94 THR A CA 1
ATOM 754 C C . THR A 1 94 ? 7.772 -5.208 -1.179 1.00 84.19 94 THR A C 1
ATOM 756 O O . THR A 1 94 ? 8.346 -4.450 -0.399 1.00 84.19 94 THR A O 1
ATOM 759 N N . VAL A 1 95 ? 7.275 -6.390 -0.801 1.00 84.62 95 VAL A N 1
ATOM 760 C CA . VAL A 1 95 ? 7.324 -6.875 0.589 1.00 84.62 95 VAL A CA 1
ATOM 761 C C . VAL A 1 95 ? 8.771 -7.017 1.065 1.00 84.62 95 VAL A C 1
ATOM 763 O O . VAL A 1 95 ? 9.137 -6.489 2.113 1.00 84.62 95 VAL A O 1
ATOM 766 N N . GLU A 1 96 ? 9.638 -7.647 0.271 1.00 85.00 96 GLU A N 1
ATOM 767 C CA . GLU A 1 96 ? 11.061 -7.763 0.597 1.00 85.00 96 GLU A CA 1
ATOM 768 C C . GLU A 1 96 ? 11.748 -6.395 0.732 1.00 85.00 96 GLU A C 1
ATOM 770 O O . GLU A 1 96 ? 12.591 -6.200 1.609 1.00 85.00 96 GLU A O 1
ATOM 775 N N . HIS A 1 97 ? 11.421 -5.439 -0.146 1.00 85.62 97 HIS A N 1
ATOM 776 C CA . HIS A 1 97 ? 11.982 -4.089 -0.078 1.00 85.62 97 HIS A CA 1
ATOM 777 C C . HIS A 1 97 ? 11.512 -3.354 1.174 1.00 85.62 97 HIS A C 1
ATOM 779 O O . HIS A 1 97 ? 12.336 -2.743 1.853 1.00 85.62 97 HIS A O 1
ATOM 785 N N . PHE A 1 98 ? 10.226 -3.474 1.511 1.00 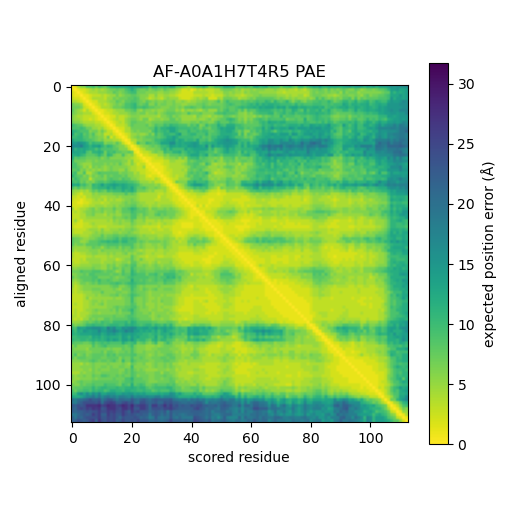84.81 98 PHE A N 1
ATOM 786 C CA . PHE A 1 98 ? 9.652 -2.927 2.733 1.00 84.81 98 PHE A CA 1
ATOM 787 C C . PHE A 1 98 ? 10.369 -3.464 3.973 1.00 84.81 98 PHE A C 1
ATOM 789 O O . PHE A 1 98 ? 10.854 -2.673 4.775 1.00 84.81 98 PHE A O 1
ATOM 796 N N . VAL A 1 99 ? 10.519 -4.788 4.093 1.00 82.69 99 VAL A N 1
ATOM 797 C CA . VAL A 1 99 ? 11.203 -5.429 5.228 1.00 82.69 99 VAL A CA 1
ATOM 798 C C . VAL A 1 99 ? 12.654 -4.974 5.342 1.00 82.69 99 VAL A C 1
ATOM 800 O O . VAL A 1 99 ? 13.094 -4.581 6.419 1.00 82.69 99 VAL A O 1
ATOM 803 N N . ARG A 1 100 ? 13.412 -4.970 4.238 1.00 83.56 100 ARG A N 1
ATOM 804 C CA . ARG A 1 100 ? 14.808 -4.500 4.266 1.00 83.56 100 ARG A CA 1
ATOM 805 C C . ARG A 1 100 ? 14.910 -3.041 4.704 1.00 83.56 100 ARG A C 1
ATOM 807 O O . ARG A 1 100 ? 15.868 -2.667 5.380 1.00 83.56 100 ARG A O 1
ATOM 814 N N . TYR A 1 101 ? 13.954 -2.213 4.290 1.00 82.88 101 TYR A N 1
ATOM 815 C CA . TYR A 1 101 ? 13.919 -0.799 4.634 1.00 82.88 101 TYR A CA 1
ATOM 816 C C . TYR A 1 101 ? 13.555 -0.579 6.110 1.00 82.88 101 TYR A C 1
ATOM 818 O O . TYR A 1 101 ? 14.252 0.156 6.808 1.00 82.88 101 TYR A O 1
ATOM 826 N N . THR A 1 102 ? 12.532 -1.270 6.621 1.00 74.69 102 THR A N 1
ATOM 827 C CA . THR A 1 102 ? 12.113 -1.173 8.029 1.00 74.69 102 THR A CA 1
ATOM 828 C C . THR A 1 102 ? 13.128 -1.766 8.996 1.00 74.69 102 THR A C 1
ATOM 830 O O . THR A 1 102 ? 13.395 -1.157 10.030 1.00 74.69 102 THR A O 1
ATOM 833 N N . GLN A 1 103 ? 13.768 -2.888 8.653 1.00 74.94 103 GLN A N 1
ATOM 834 C CA . GLN A 1 103 ? 14.859 -3.465 9.448 1.00 74.94 103 GLN A CA 1
ATOM 835 C C . GLN A 1 103 ? 16.025 -2.484 9.612 1.00 74.94 103 GLN A C 1
ATOM 837 O O . GLN A 1 103 ? 16.566 -2.356 10.708 1.00 74.94 103 GLN A O 1
ATOM 842 N N . ARG A 1 104 ? 16.383 -1.756 8.543 1.00 73.06 104 ARG A N 1
ATOM 843 C CA . ARG A 1 104 ? 17.434 -0.725 8.584 1.00 73.06 104 ARG A CA 1
ATOM 844 C C . ARG A 1 104 ? 17.062 0.488 9.432 1.00 73.06 104 ARG A C 1
ATOM 846 O O . ARG A 1 104 ? 17.957 1.099 10.002 1.00 73.06 104 ARG A O 1
ATOM 853 N N . LEU A 1 105 ? 15.783 0.854 9.476 1.00 67.69 105 LEU A N 1
ATOM 854 C CA . LEU A 1 105 ? 15.321 2.054 10.173 1.00 67.69 105 LEU A CA 1
ATOM 855 C C . LEU A 1 105 ? 14.987 1.828 11.646 1.00 67.69 105 LEU A C 1
ATOM 857 O O . LEU A 1 105 ? 15.213 2.730 12.446 1.00 67.69 105 LEU A O 1
ATOM 861 N N . ILE A 1 106 ? 14.403 0.679 12.000 1.00 61.03 106 ILE A N 1
ATOM 862 C CA . ILE A 1 106 ? 13.723 0.533 13.297 1.00 61.03 106 ILE A CA 1
ATOM 863 C C . ILE A 1 106 ? 14.232 -0.656 14.121 1.00 61.03 106 ILE A C 1
ATOM 865 O O . ILE A 1 106 ? 13.934 -0.734 15.306 1.00 61.03 106 ILE A O 1
ATOM 869 N N . GLY A 1 107 ? 14.999 -1.598 13.561 1.00 51.97 107 GLY A N 1
ATOM 870 C CA . GLY A 1 107 ? 15.337 -2.822 14.305 1.00 51.97 107 GLY A CA 1
ATOM 871 C C . GLY A 1 107 ? 14.092 -3.580 14.811 1.00 51.97 107 GLY A C 1
ATOM 872 O O . GLY A 1 107 ? 14.166 -4.297 15.804 1.00 51.97 107 GLY A O 1
ATOM 873 N N . LEU A 1 108 ? 12.934 -3.392 14.162 1.00 48.62 108 LEU A N 1
ATOM 874 C CA . LEU A 1 108 ? 11.678 -4.064 14.496 1.00 48.62 108 LEU A CA 1
ATOM 875 C C . LEU A 1 108 ? 11.607 -5.431 13.808 1.00 48.62 108 LEU A C 1
ATOM 877 O O . LEU A 1 108 ? 11.827 -5.546 12.601 1.00 48.62 108 LEU A O 1
ATOM 881 N N . ASN A 1 109 ? 11.239 -6.454 14.579 1.00 42.16 109 ASN A N 1
ATOM 882 C CA . ASN A 1 109 ? 10.831 -7.763 14.074 1.00 42.16 109 ASN A CA 1
ATOM 883 C C . ASN A 1 109 ? 9.390 -7.665 13.550 1.00 42.16 109 ASN A C 1
ATOM 885 O O . ASN A 1 109 ? 8.450 -7.651 14.339 1.00 42.16 109 ASN A O 1
ATOM 889 N N . LEU A 1 110 ? 9.213 -7.592 12.231 1.00 53.00 110 LEU A N 1
ATOM 890 C CA . LEU A 1 110 ? 7.909 -7.768 11.586 1.00 53.00 110 LEU A CA 1
ATOM 891 C C . LEU A 1 110 ? 7.756 -9.230 11.152 1.00 53.00 110 LEU A C 1
ATOM 893 O O . LEU A 1 110 ? 8.647 -9.782 10.504 1.00 53.00 110 LEU A O 1
ATOM 897 N N . SER A 1 111 ? 6.631 -9.853 11.504 1.00 44.22 111 SER A N 1
ATOM 898 C CA . SER A 1 111 ? 6.271 -11.203 11.062 1.00 44.22 111 SER A CA 1
ATOM 899 C C . SER A 1 111 ? 5.745 -11.158 9.623 1.00 44.22 111 SER A C 1
ATOM 901 O O . SER A 1 111 ? 4.813 -10.420 9.316 1.00 44.22 111 SER A O 1
ATOM 903 N N . LEU A 1 112 ? 6.365 -11.932 8.730 1.00 46.22 112 LEU A N 1
ATOM 904 C CA . LEU A 1 112 ? 5.908 -12.132 7.352 1.00 46.22 112 LEU A CA 1
ATOM 905 C C . LEU A 1 112 ? 4.835 -13.231 7.334 1.00 46.22 112 LEU A C 1
ATOM 907 O O . LEU A 1 112 ? 5.079 -14.303 7.889 1.00 46.22 112 LEU A O 1
ATOM 911 N N . ILE A 1 113 ? 3.687 -12.974 6.698 1.00 42.34 113 ILE A N 1
ATOM 912 C CA . ILE A 1 113 ? 2.647 -13.976 6.403 1.00 42.34 113 ILE A CA 1
ATOM 913 C C . ILE A 1 113 ? 2.342 -13.941 4.909 1.00 42.34 113 ILE A C 1
ATOM 915 O O . ILE A 1 113 ? 2.121 -12.820 4.392 1.00 42.34 113 ILE A O 1
#

Mean predicted aligned error: 7.52 Å